Protein AF-A0AAF1B4V1-F1 (afdb_monomer_lite)

Foldseek 3Di:
DFDAAPPPRDTDDDDWDAPPPRPGTHDPVVVVVVVVVQVVQFDQFPLHNPFTWGWDQDCAWDQAQAQRDTDGDRAIKTAGPPDRHIHGPCSSPPDQWDQAPVRRVFIWGKDQFADPVPPPDWQAAPQPRHTDDRRYIWTGDPVPRHIHGPNRVVVRVPPD

pLDDT: mean 84.43, std 13.25, range [35.97, 97.69]

Secondary structure (DSSP, 8-state):
-PEEPTTT--EE-S-EEE-TTS--EEEHHHHHHHHHHHHHT-EEETTEEEEEEEEEE-SS-EE-TTT--EE----EEEEESSSS-EEEHHHHT--SEEEETTEEEEEEEEESS--GGGTTS--B-TTT-PBPPTTS-EEEETTTTEEEEHHHHHHHTT--

Structure (mmCIF, N/CA/C/O backbone):
data_AF-A0AAF1B4V1-F1
#
_entry.id   AF-A0AAF1B4V1-F1
#
loop_
_atom_site.group_PDB
_atom_site.id
_atom_site.type_symbol
_atom_site.label_atom_id
_atom_site.label_alt_id
_atom_site.label_comp_id
_atom_site.label_asym_id
_atom_site.label_entity_id
_atom_site.label_seq_id
_atom_site.pdbx_PDB_ins_code
_atom_site.Cartn_x
_atom_site.Cartn_y
_atom_site.Cartn_z
_atom_site.occupancy
_atom_site.B_iso_or_equiv
_atom_site.auth_seq_id
_atom_site.auth_comp_id
_atom_site.auth_asym_id
_atom_site.auth_atom_id
_atom_site.pdbx_PDB_model_num
ATOM 1 N N . MET A 1 1 ? -23.611 2.342 44.584 1.00 56.50 1 MET A N 1
ATOM 2 C CA . MET A 1 1 ? -22.650 3.309 44.005 1.00 56.50 1 MET A CA 1
ATOM 3 C C . MET A 1 1 ? -23.180 3.768 42.653 1.00 56.50 1 MET A C 1
ATOM 5 O O . MET A 1 1 ? -23.671 2.922 41.919 1.00 56.50 1 MET A O 1
ATOM 9 N N . ARG A 1 2 ? -23.176 5.076 42.352 1.00 61.31 2 ARG A N 1
ATOM 10 C CA . ARG A 1 2 ? -23.487 5.588 41.003 1.00 61.31 2 ARG A CA 1
ATOM 11 C C . ARG A 1 2 ? -22.187 5.629 40.210 1.00 61.31 2 ARG A C 1
ATOM 13 O O . ARG A 1 2 ? -21.191 6.128 40.728 1.00 61.31 2 ARG A O 1
ATOM 20 N N . THR A 1 3 ? -22.194 5.096 38.999 1.00 71.56 3 THR A N 1
ATOM 21 C CA . THR A 1 3 ? -21.030 5.084 38.111 1.00 71.56 3 THR A CA 1
ATOM 22 C C . THR A 1 3 ? -21.199 6.178 37.066 1.00 71.56 3 THR A C 1
ATOM 24 O O . THR A 1 3 ? -22.249 6.284 36.428 1.00 71.56 3 THR A O 1
ATOM 27 N N . ARG A 1 4 ? -20.171 7.018 36.915 1.00 80.25 4 ARG A N 1
ATOM 28 C CA . ARG A 1 4 ? -20.158 8.120 35.951 1.00 80.25 4 ARG A CA 1
ATOM 29 C C . ARG A 1 4 ? -19.692 7.620 34.592 1.00 80.25 4 ARG A C 1
ATOM 31 O O . ARG A 1 4 ? -18.639 6.993 34.497 1.00 80.25 4 ARG A O 1
ATOM 38 N N . CYS A 1 5 ? -20.457 7.910 33.545 1.00 79.56 5 CYS A N 1
ATOM 39 C CA . CYS A 1 5 ? -20.047 7.596 32.182 1.00 79.56 5 CYS A CA 1
ATOM 40 C C . CYS A 1 5 ? -18.853 8.465 31.761 1.00 79.56 5 CYS A C 1
ATOM 42 O O . CYS A 1 5 ? -18.940 9.690 31.807 1.00 79.56 5 CYS A O 1
ATOM 44 N N . ALA A 1 6 ? -17.781 7.843 31.272 1.00 81.94 6 ALA A N 1
ATOM 45 C CA . ALA A 1 6 ? -16.595 8.545 30.780 1.00 81.94 6 ALA A CA 1
ATOM 46 C C . ALA A 1 6 ? -16.845 9.383 29.508 1.00 81.94 6 ALA A C 1
ATOM 48 O O . ALA A 1 6 ? -16.030 10.236 29.182 1.00 81.94 6 ALA A O 1
ATOM 49 N N . ILE A 1 7 ? -17.949 9.142 28.789 1.00 81.00 7 ILE A N 1
ATOM 50 C CA . ILE A 1 7 ? -18.244 9.792 27.500 1.00 81.00 7 ILE A CA 1
ATOM 51 C C . ILE A 1 7 ? -19.223 10.951 27.663 1.00 81.00 7 ILE A C 1
ATOM 53 O O . ILE A 1 7 ? -18.931 12.068 27.259 1.00 81.00 7 ILE A O 1
ATOM 57 N N . CYS A 1 8 ? -20.395 10.700 28.251 1.00 85.44 8 CYS A N 1
ATOM 58 C CA . CYS A 1 8 ? -21.420 11.734 28.409 1.00 85.44 8 CYS A CA 1
ATOM 59 C C . CYS A 1 8 ? -21.410 12.410 29.785 1.00 85.44 8 CYS A C 1
ATOM 61 O O . CYS A 1 8 ? -22.196 13.323 30.008 1.00 85.44 8 CYS A O 1
ATOM 63 N N . GLY A 1 9 ? -20.586 11.942 30.730 1.00 82.12 9 GLY A N 1
ATOM 64 C CA . GLY A 1 9 ? -20.508 12.502 32.083 1.00 82.12 9 GLY A CA 1
ATOM 65 C C . GLY A 1 9 ? -21.734 12.242 32.965 1.00 82.12 9 GLY A C 1
ATOM 66 O O . GLY A 1 9 ? -21.752 12.674 34.114 1.00 82.12 9 GLY A O 1
ATOM 67 N N . ILE A 1 10 ? -22.749 11.535 32.460 1.00 83.88 10 ILE A N 1
ATOM 68 C CA . ILE A 1 10 ? -23.989 11.261 33.193 1.00 83.88 10 ILE A CA 1
ATOM 69 C C . ILE A 1 10 ? -23.755 10.134 34.204 1.00 83.88 10 ILE A C 1
ATOM 71 O O . ILE A 1 10 ? -23.221 9.073 33.864 1.00 83.88 10 ILE A O 1
ATOM 75 N N . ASP A 1 11 ? -24.197 10.361 35.441 1.00 78.00 11 ASP A N 1
ATOM 76 C CA . ASP A 1 11 ? -24.233 9.346 36.492 1.00 78.00 11 ASP A CA 1
ATOM 77 C C . ASP A 1 11 ? -25.411 8.391 36.252 1.00 78.00 11 ASP A C 1
ATOM 79 O O . ASP A 1 11 ? -26.563 8.821 36.154 1.00 78.00 11 ASP A O 1
ATOM 83 N N . TRP A 1 12 ? -25.148 7.084 36.195 1.00 70.50 12 TRP A N 1
ATOM 84 C CA . TRP A 1 12 ? -26.190 6.076 35.973 1.00 70.50 12 TRP A CA 1
ATOM 85 C C . TRP A 1 12 ? -26.109 4.934 37.002 1.00 70.50 12 TRP A C 1
ATOM 87 O O . TRP A 1 12 ? -25.168 4.843 37.792 1.00 70.50 12 TRP A O 1
ATOM 97 N N . LYS A 1 13 ? -27.158 4.102 37.054 1.00 64.69 13 LYS A N 1
ATOM 98 C CA . LYS A 1 13 ? -27.372 3.049 38.066 1.00 64.69 13 LYS A CA 1
ATOM 99 C C . LYS A 1 13 ? -27.395 1.619 37.486 1.00 64.69 13 LYS A C 1
ATOM 101 O O . LYS A 1 13 ? -27.536 0.681 38.260 1.00 64.69 13 LYS A O 1
ATOM 106 N N . CYS A 1 14 ? -27.292 1.443 36.165 1.00 64.12 14 CYS A N 1
ATOM 107 C CA . CYS A 1 14 ? -27.497 0.158 35.468 1.00 64.12 14 CYS A CA 1
ATOM 108 C C . CYS A 1 14 ? -26.230 -0.321 34.723 1.00 64.12 14 CYS A C 1
ATOM 110 O O . CYS A 1 14 ? -25.180 0.305 34.847 1.00 64.12 14 CYS A O 1
ATOM 112 N N . PHE A 1 15 ? -26.342 -1.432 33.972 1.00 63.28 15 PHE A N 1
ATOM 113 C CA . PHE A 1 15 ? -25.263 -2.109 33.231 1.00 63.28 15 PHE A CA 1
ATOM 114 C C . PHE A 1 15 ? -24.264 -1.140 32.577 1.00 63.28 15 PHE A C 1
ATOM 116 O O . PHE A 1 15 ? -24.647 -0.255 31.808 1.00 63.28 15 PHE A O 1
ATOM 123 N N . SER A 1 16 ? -22.976 -1.332 32.860 1.00 65.75 16 SER A N 1
ATOM 124 C CA . SER A 1 16 ? -21.886 -0.537 32.294 1.00 65.75 16 SER A CA 1
ATOM 125 C C . SER A 1 16 ? -20.869 -1.414 31.579 1.00 65.75 16 SER A C 1
ATOM 127 O O . SER A 1 16 ? -20.540 -2.494 32.070 1.00 65.75 16 SER A O 1
ATOM 129 N N . TYR A 1 17 ? -20.329 -0.922 30.465 1.00 63.72 17 TYR A N 1
ATOM 130 C CA . TYR A 1 17 ? -19.216 -1.576 29.784 1.00 63.72 17 TYR A CA 1
ATOM 131 C C . TYR A 1 17 ? -17.901 -1.116 30.414 1.00 63.72 17 TYR A C 1
ATOM 133 O O . TYR A 1 17 ? -17.666 0.088 30.548 1.00 63.72 17 TYR A O 1
ATOM 141 N N . CYS A 1 18 ? -17.069 -2.075 30.815 1.00 63.94 18 CYS A N 1
ATOM 142 C CA . CYS A 1 18 ? -15.773 -1.834 31.436 1.00 63.94 18 CYS A CA 1
ATOM 143 C C . CYS A 1 18 ? -14.691 -2.391 30.510 1.00 63.94 18 CYS A C 1
ATOM 145 O O . CYS A 1 18 ? -14.769 -3.551 30.103 1.00 63.94 18 CYS A O 1
ATOM 147 N N . SER A 1 19 ? -13.701 -1.579 30.138 1.00 62.16 19 SER A N 1
ATOM 148 C CA . SER A 1 19 ? -12.594 -2.079 29.318 1.00 62.16 19 SER A CA 1
ATOM 149 C C . SER A 1 19 ? -11.722 -3.067 30.107 1.00 62.16 19 SER A C 1
ATOM 151 O O . SER A 1 19 ? -11.601 -2.966 31.330 1.00 62.16 19 SER A O 1
ATOM 153 N N . MET A 1 20 ? -11.087 -4.011 29.401 1.00 45.56 20 MET A N 1
ATOM 154 C CA . MET A 1 20 ? -10.074 -4.920 29.955 1.00 45.56 20 MET A CA 1
ATOM 155 C C . MET A 1 20 ? -8.907 -4.082 30.509 1.00 45.56 20 MET A C 1
ATOM 157 O O . MET A 1 20 ? -8.047 -3.631 29.759 1.00 45.56 20 MET A O 1
ATOM 161 N N . GLY A 1 21 ? -8.940 -3.783 31.810 1.00 57.03 21 GLY A N 1
ATOM 162 C CA . GLY A 1 21 ? -8.020 -2.853 32.478 1.00 57.03 21 GLY A CA 1
ATOM 163 C C . GLY A 1 21 ? -8.687 -1.829 33.407 1.00 57.03 21 GLY A C 1
ATOM 164 O O . GLY A 1 21 ? -7.977 -1.080 34.073 1.00 57.03 21 GLY A O 1
ATOM 165 N N . GLY A 1 22 ? -10.023 -1.769 33.469 1.00 56.59 22 GLY A N 1
ATOM 166 C CA . GLY A 1 22 ? -10.775 -1.059 34.518 1.00 56.59 22 GLY A CA 1
ATOM 167 C C . GLY A 1 22 ? -10.758 0.475 34.463 1.00 56.59 22 GLY A C 1
ATOM 168 O O . GLY A 1 22 ? -11.327 1.118 35.340 1.00 56.59 22 GLY A O 1
ATOM 169 N N . LYS A 1 23 ? -10.118 1.085 33.457 1.00 64.19 23 LYS A N 1
ATOM 170 C CA . LYS A 1 23 ? -9.905 2.546 33.409 1.00 64.19 23 LYS A CA 1
ATOM 171 C C . LYS A 1 23 ? -11.089 3.356 32.880 1.00 64.19 23 LYS A C 1
ATOM 173 O O . LYS A 1 23 ? -11.148 4.553 33.137 1.00 64.19 23 LYS A O 1
ATOM 178 N N . PHE A 1 24 ? -12.021 2.740 32.154 1.00 66.56 24 PHE A N 1
ATOM 179 C CA . PHE A 1 24 ? -13.121 3.461 31.512 1.00 66.56 24 PHE A CA 1
ATOM 180 C C . PHE A 1 24 ? -14.443 2.723 31.698 1.00 66.56 24 PHE A C 1
ATOM 182 O O . PHE A 1 24 ? -14.571 1.561 31.314 1.00 66.56 24 PHE A O 1
ATOM 189 N N . ILE A 1 25 ? -15.422 3.430 32.269 1.00 73.50 25 ILE A N 1
ATOM 190 C CA . ILE A 1 25 ? -16.793 2.959 32.461 1.00 73.50 25 ILE A CA 1
ATOM 191 C C . ILE A 1 25 ? -17.690 3.780 31.539 1.00 73.50 25 ILE A C 1
ATOM 193 O O . ILE A 1 25 ? -17.775 5.003 31.662 1.00 73.50 25 ILE A O 1
ATOM 197 N N . VAL A 1 26 ? -18.349 3.113 30.597 1.00 78.12 26 VAL A N 1
ATOM 198 C CA . VAL A 1 26 ? -19.215 3.756 29.601 1.00 78.12 26 VAL A CA 1
ATOM 199 C C . VAL A 1 26 ? -20.646 3.262 29.783 1.00 78.12 26 VAL A C 1
ATOM 201 O O . VAL A 1 26 ? -20.881 2.079 30.042 1.00 78.12 26 VAL A O 1
ATOM 204 N N . CYS A 1 27 ? -21.618 4.168 29.665 1.00 84.38 27 CYS A N 1
ATOM 205 C CA . CYS A 1 27 ? -23.025 3.796 29.730 1.00 84.38 27 CYS A CA 1
ATOM 206 C C . CYS A 1 27 ? -23.516 3.127 28.442 1.00 84.38 27 CYS A C 1
ATOM 208 O O . CYS A 1 27 ? -22.983 3.382 27.364 1.00 84.38 27 CYS A O 1
ATOM 210 N N . LEU A 1 28 ? -24.584 2.328 28.538 1.00 81.06 28 LEU A N 1
ATOM 211 C CA . LEU A 1 28 ? -25.109 1.554 27.410 1.00 81.06 28 LEU A CA 1
ATOM 212 C C . LEU A 1 28 ? -25.451 2.420 26.187 1.00 81.06 28 LEU A C 1
ATOM 214 O O . LEU A 1 28 ? -25.100 2.059 25.072 1.00 81.06 28 LEU A O 1
ATOM 218 N N . LYS A 1 29 ? -26.062 3.596 26.387 1.00 83.12 29 LYS A N 1
ATOM 219 C CA . LYS A 1 29 ? -26.389 4.521 25.286 1.00 83.12 29 LYS A CA 1
ATOM 220 C C . LYS A 1 29 ? -25.138 4.957 24.517 1.00 83.12 29 LYS A C 1
ATOM 222 O O . LYS A 1 29 ? -25.129 4.934 23.292 1.00 83.12 29 LYS A O 1
ATOM 227 N N . CYS A 1 30 ? -24.085 5.344 25.235 1.00 79.06 30 CYS A N 1
ATOM 228 C CA . CYS A 1 30 ? -22.826 5.747 24.617 1.00 79.06 30 CYS A CA 1
ATOM 229 C C . CYS A 1 30 ? -22.084 4.553 24.007 1.00 79.06 30 CYS A C 1
ATOM 231 O O . CYS A 1 30 ? -21.481 4.708 22.954 1.00 79.06 30 CYS A O 1
ATOM 233 N N . ALA A 1 31 ? -22.161 3.368 24.619 1.00 80.38 31 ALA A N 1
ATOM 234 C CA . ALA A 1 31 ? -21.586 2.149 24.060 1.00 80.38 31 ALA A CA 1
ATOM 235 C C . ALA A 1 31 ? -22.263 1.756 22.736 1.00 80.38 31 ALA A C 1
ATOM 237 O O . ALA A 1 31 ? -21.573 1.496 21.760 1.00 80.38 31 ALA A O 1
ATOM 238 N N . ILE A 1 32 ? -23.597 1.794 22.666 1.00 78.94 32 ILE A N 1
ATOM 239 C CA . ILE A 1 32 ? -24.363 1.531 21.436 1.00 78.94 32 ILE A CA 1
ATOM 240 C C . ILE A 1 32 ? -24.037 2.570 20.358 1.00 78.94 32 ILE A C 1
ATOM 242 O O . ILE A 1 32 ? -23.791 2.211 19.213 1.00 78.94 32 ILE A O 1
ATOM 246 N N . HIS A 1 33 ? -23.971 3.853 20.722 1.00 76.31 33 HIS A N 1
ATOM 247 C CA . HIS A 1 33 ? -23.602 4.905 19.775 1.00 76.31 33 HIS A CA 1
ATOM 248 C C . HIS A 1 33 ? -22.179 4.725 19.222 1.00 76.31 33 HIS A C 1
ATOM 250 O O . HIS A 1 33 ? -21.964 4.895 18.027 1.00 76.31 33 HIS A O 1
ATOM 256 N N . LEU A 1 34 ? -21.223 4.323 20.067 1.00 70.19 34 LEU A N 1
ATOM 257 C CA . LEU A 1 34 ? -19.876 3.959 19.626 1.00 70.19 34 LEU A CA 1
ATOM 258 C C . LEU A 1 34 ? -19.891 2.754 18.681 1.00 70.19 34 LEU A C 1
ATOM 260 O O . LEU A 1 34 ? -19.192 2.781 17.677 1.00 70.19 34 LEU A O 1
ATOM 264 N N . ILE A 1 35 ? -20.682 1.719 18.976 1.00 69.06 35 ILE A N 1
ATOM 265 C CA . ILE A 1 35 ? -20.801 0.532 18.116 1.00 69.06 35 ILE A CA 1
ATOM 266 C C . ILE A 1 35 ? -21.339 0.925 16.735 1.00 69.06 35 ILE A C 1
ATOM 268 O O . ILE A 1 35 ? -20.706 0.593 15.737 1.00 69.06 35 ILE A O 1
ATOM 272 N N . HIS A 1 36 ? -22.426 1.698 16.667 1.00 69.75 36 HIS A N 1
ATOM 273 C CA . HIS A 1 36 ? -22.959 2.184 15.389 1.00 69.75 36 HIS A CA 1
ATOM 274 C C . HIS A 1 36 ? -21.961 3.079 14.646 1.00 69.75 36 HIS A C 1
ATOM 276 O O . HIS A 1 36 ? -21.745 2.903 13.453 1.00 69.75 36 HIS A O 1
ATOM 282 N N . SER A 1 37 ? -21.254 3.965 15.355 1.00 63.25 37 SER A N 1
ATOM 283 C CA . SER A 1 37 ? -20.198 4.783 14.747 1.00 63.25 37 SER A CA 1
ATOM 284 C C . SER A 1 37 ? -19.045 3.943 14.182 1.00 63.25 37 SER A C 1
ATOM 286 O O . SER A 1 37 ? -18.426 4.355 13.203 1.00 63.25 37 SER A O 1
ATOM 288 N N . VAL A 1 38 ? -18.732 2.789 14.780 1.00 65.75 38 VAL A N 1
ATOM 289 C CA . VAL A 1 38 ? -17.728 1.848 14.256 1.00 65.75 38 VAL A CA 1
ATOM 290 C C . VAL A 1 38 ? -18.254 1.113 13.022 1.00 65.75 38 VAL A C 1
ATOM 292 O O . VAL A 1 38 ? -17.483 0.856 12.098 1.00 65.75 38 VAL A O 1
ATOM 295 N N . GLU A 1 39 ? -19.548 0.790 12.976 1.00 62.34 39 GLU A N 1
ATOM 296 C CA . GLU A 1 39 ? -20.189 0.209 11.791 1.00 62.34 39 GLU A CA 1
ATOM 297 C C . GLU A 1 39 ? -20.177 1.173 10.603 1.00 62.34 39 GLU A C 1
ATOM 299 O O . GLU A 1 39 ? -19.817 0.757 9.500 1.00 62.34 39 GLU A O 1
ATOM 304 N N . ASP A 1 40 ? -20.461 2.452 10.844 1.00 60.47 40 ASP A N 1
ATOM 305 C CA . ASP A 1 40 ? -20.403 3.510 9.830 1.00 60.47 40 ASP A CA 1
ATOM 306 C C . ASP A 1 40 ? -18.960 3.820 9.382 1.00 60.47 40 ASP A C 1
ATOM 308 O O . ASP A 1 40 ? -18.731 4.300 8.273 1.00 60.47 40 ASP A O 1
ATOM 312 N N . ALA A 1 41 ? -17.962 3.505 10.216 1.00 68.81 41 ALA A N 1
ATOM 313 C CA . ALA A 1 41 ? -16.539 3.683 9.919 1.00 68.81 41 ALA A CA 1
ATOM 314 C C . ALA A 1 41 ? -15.894 2.486 9.185 1.00 68.81 41 ALA A C 1
ATOM 316 O O . ALA A 1 41 ? -14.665 2.447 9.038 1.00 68.81 41 ALA A O 1
ATOM 317 N N . LYS A 1 42 ? -16.685 1.500 8.733 1.00 78.56 42 LYS A N 1
ATOM 318 C CA . LYS A 1 42 ? -16.192 0.350 7.960 1.00 78.56 42 LYS A CA 1
ATOM 319 C C . LYS A 1 42 ? -15.715 0.790 6.575 1.00 78.56 42 LYS A C 1
ATOM 321 O O . LYS A 1 42 ? -16.466 1.315 5.759 1.00 78.56 42 LYS A O 1
ATOM 326 N N . PHE A 1 43 ? -14.455 0.501 6.285 1.00 81.88 43 PHE A N 1
ATOM 327 C CA . PHE A 1 43 ? -13.756 0.913 5.075 1.00 81.88 43 PHE A CA 1
ATOM 328 C C . PHE A 1 43 ? -13.239 -0.308 4.307 1.00 81.88 43 PHE A C 1
ATOM 330 O O . PHE A 1 43 ? -12.417 -1.065 4.817 1.00 81.88 43 PHE A O 1
ATOM 337 N N . HIS A 1 44 ? -13.691 -0.503 3.067 1.00 87.81 44 HIS A N 1
ATOM 338 C CA . HIS A 1 44 ? -13.147 -1.541 2.185 1.00 87.81 44 HIS A CA 1
ATOM 339 C C . HIS A 1 44 ? -11.972 -0.967 1.391 1.00 87.81 44 HIS A C 1
ATOM 341 O O . HIS A 1 44 ? -12.161 -0.183 0.460 1.00 87.81 44 HIS A O 1
ATOM 347 N N . HIS A 1 45 ? -10.747 -1.353 1.751 1.00 91.88 45 HIS A N 1
ATOM 348 C CA . HIS A 1 45 ? -9.554 -0.911 1.028 1.00 91.88 45 HIS A CA 1
ATOM 349 C C . HIS A 1 45 ? -9.277 -1.824 -0.167 1.00 91.88 45 HIS A C 1
ATOM 351 O O . HIS A 1 45 ? -9.411 -3.041 -0.085 1.00 91.88 45 HIS A O 1
ATOM 357 N N . GLN A 1 46 ? -8.826 -1.254 -1.284 1.00 92.44 46 GLN A N 1
ATOM 358 C CA . GLN A 1 46 ? -8.561 -2.005 -2.518 1.00 92.44 46 GLN A CA 1
ATOM 359 C C . GLN A 1 46 ? -7.451 -3.067 -2.384 1.00 92.44 46 GLN A C 1
ATOM 361 O O . GLN A 1 46 ? -7.377 -3.985 -3.200 1.00 92.44 46 GLN A O 1
ATOM 366 N N . SER A 1 47 ? -6.581 -2.953 -1.379 1.00 93.19 47 SER A N 1
ATOM 367 C CA . SER A 1 47 ? -5.572 -3.971 -1.061 1.00 93.19 47 SER A CA 1
ATOM 368 C C . SER A 1 47 ? -6.127 -5.165 -0.282 1.00 93.19 47 SER A C 1
ATOM 370 O O . SER A 1 47 ? -5.477 -6.208 -0.242 1.00 93.19 47 SER A O 1
ATOM 372 N N . HIS A 1 48 ? -7.306 -5.015 0.328 1.00 93.62 48 HIS A N 1
ATOM 373 C CA . HIS A 1 48 ? -7.941 -6.001 1.197 1.00 93.62 48 HIS A CA 1
ATOM 374 C C . HIS A 1 48 ? -9.466 -5.867 1.112 1.00 93.62 48 HIS A C 1
ATOM 376 O O . HIS A 1 48 ? -10.113 -5.296 1.984 1.00 93.62 48 HIS A O 1
ATOM 382 N N . THR A 1 49 ? -10.044 -6.360 0.016 1.00 91.56 49 THR A N 1
ATOM 383 C CA . THR A 1 49 ? -11.478 -6.196 -0.285 1.00 91.56 49 THR A CA 1
ATOM 384 C C . THR A 1 49 ? -12.369 -7.259 0.349 1.00 91.56 49 THR A C 1
ATOM 386 O O . THR A 1 49 ? -13.583 -7.106 0.336 1.00 91.56 49 THR A O 1
ATOM 389 N N . GLN A 1 50 ? -11.781 -8.346 0.859 1.00 92.56 50 GLN A N 1
ATOM 390 C CA . GLN A 1 50 ? -12.515 -9.488 1.418 1.00 92.56 50 GLN A CA 1
ATOM 391 C C . GLN A 1 50 ? -13.274 -9.112 2.694 1.00 92.56 50 GLN A C 1
ATOM 393 O O . GLN A 1 50 ? -14.359 -9.625 2.931 1.00 92.56 50 GLN A O 1
ATOM 398 N N . HIS A 1 51 ? -12.703 -8.216 3.504 1.00 92.12 51 HIS A N 1
ATOM 399 C CA . HIS A 1 51 ? -13.254 -7.825 4.797 1.00 92.12 51 HIS A CA 1
ATOM 400 C C . HIS A 1 51 ? -13.146 -6.306 4.984 1.00 92.12 51 HIS A C 1
ATOM 402 O O . HIS A 1 51 ? -12.180 -5.699 4.503 1.00 92.12 51 HIS A O 1
ATOM 408 N N . PRO A 1 52 ? -14.062 -5.686 5.742 1.00 90.94 52 PRO A N 1
ATOM 409 C CA . PRO A 1 52 ? -13.952 -4.284 6.099 1.00 90.94 52 PRO A CA 1
ATOM 410 C C . PRO A 1 52 ? -12.779 -4.039 7.055 1.00 90.94 52 PRO A C 1
ATOM 412 O O . PRO A 1 52 ? -12.386 -4.884 7.870 1.00 90.94 52 PRO A O 1
ATOM 415 N N . LEU A 1 53 ? -12.236 -2.832 6.969 1.00 92.38 53 LEU A N 1
ATOM 416 C CA . LEU A 1 53 ? -11.276 -2.288 7.912 1.00 92.38 53 LEU A CA 1
ATOM 417 C C . LEU A 1 53 ? -11.960 -1.252 8.797 1.00 92.38 53 LEU A C 1
ATOM 419 O O . LEU A 1 53 ? -12.845 -0.529 8.349 1.00 92.38 53 LEU A O 1
ATOM 423 N N . VAL A 1 54 ? -11.505 -1.144 10.037 1.00 91.25 54 VAL A N 1
ATOM 424 C CA . VAL A 1 54 ? -11.915 -0.090 10.965 1.00 91.25 54 VAL A CA 1
ATOM 425 C C . VAL A 1 54 ? -10.715 0.774 11.308 1.00 91.25 54 VAL A C 1
ATOM 427 O O . VAL A 1 54 ? -9.598 0.275 11.478 1.00 91.25 54 VAL A O 1
ATOM 430 N N . LEU A 1 55 ? -10.944 2.081 11.385 1.00 90.56 55 LEU A N 1
ATOM 431 C CA . LEU A 1 55 ? -9.924 3.032 11.791 1.00 90.56 55 LEU A CA 1
ATOM 432 C C . LEU A 1 55 ? -9.799 3.017 13.317 1.00 90.56 55 LEU A C 1
ATOM 434 O O . LEU A 1 55 ? -10.756 3.318 14.028 1.00 90.56 55 LEU A O 1
ATOM 438 N N . ILE A 1 56 ? -8.616 2.686 13.821 1.00 86.25 56 ILE A N 1
ATOM 439 C CA . ILE A 1 56 ? -8.329 2.633 15.254 1.00 86.25 56 ILE A CA 1
ATOM 440 C C . ILE A 1 56 ? -7.048 3.396 15.573 1.00 86.25 56 ILE A C 1
ATOM 442 O O . ILE A 1 56 ? -6.121 3.453 14.765 1.00 86.25 56 ILE A O 1
ATOM 446 N N . GLN A 1 57 ? -6.982 3.967 16.772 1.00 83.69 57 GLN A N 1
ATOM 447 C CA . GLN A 1 57 ? -5.715 4.421 17.331 1.00 83.69 57 GLN A CA 1
ATOM 448 C C . GLN A 1 57 ? -5.009 3.205 17.923 1.00 83.69 57 GLN A C 1
ATOM 450 O O . GLN A 1 57 ? -5.541 2.574 18.839 1.00 83.69 57 GLN A O 1
ATOM 455 N N . ASN A 1 58 ? -3.855 2.832 17.375 1.00 74.12 58 ASN A N 1
ATOM 456 C CA . ASN A 1 58 ? -3.215 1.594 17.793 1.00 74.12 58 ASN A CA 1
ATOM 457 C C . ASN A 1 58 ? -2.493 1.767 19.147 1.00 74.12 58 ASN A C 1
ATOM 459 O O . ASN A 1 58 ? -1.648 2.658 19.270 1.00 74.12 58 ASN A O 1
ATOM 463 N N . PRO A 1 59 ? -2.795 0.950 20.176 1.00 66.12 59 PRO A N 1
ATOM 464 C CA . PRO A 1 59 ? -2.109 1.043 21.464 1.00 66.12 59 PRO A CA 1
ATOM 465 C C . PRO A 1 59 ? -0.723 0.376 21.491 1.00 66.12 59 PRO A C 1
ATOM 467 O O . PRO A 1 59 ? 0.042 0.650 22.420 1.00 66.12 59 PRO A O 1
ATOM 470 N N . THR A 1 60 ? -0.406 -0.503 20.532 1.00 76.06 60 THR A N 1
ATOM 471 C CA . THR A 1 60 ? 0.790 -1.371 20.539 1.00 76.06 60 THR A CA 1
ATOM 472 C C . THR A 1 60 ? 1.474 -1.438 19.174 1.00 76.06 60 THR A C 1
ATOM 474 O O . THR A 1 60 ? 0.948 -0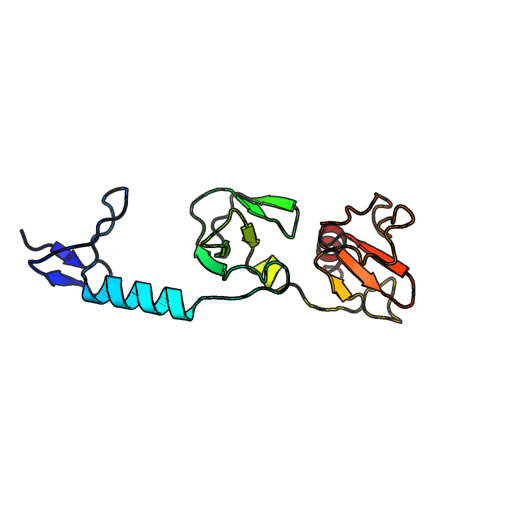.934 18.186 1.00 76.06 60 THR A O 1
ATOM 477 N N . SER A 1 61 ? 2.637 -2.091 19.111 1.00 84.12 61 SER A N 1
ATOM 478 C CA . SER A 1 61 ? 3.347 -2.331 17.858 1.00 84.12 61 SER A CA 1
ATOM 479 C C . SER A 1 61 ? 2.562 -3.220 16.898 1.00 84.12 61 SER A C 1
ATOM 481 O O . SER A 1 61 ? 1.788 -4.084 17.327 1.00 84.12 61 SER A O 1
ATOM 483 N N . PHE A 1 62 ? 2.738 -3.006 15.594 1.00 88.88 62 PHE A N 1
ATOM 484 C CA . PHE A 1 62 ? 2.178 -3.897 14.581 1.00 88.88 62 PHE A CA 1
ATOM 485 C C . PHE A 1 62 ? 2.973 -3.889 13.279 1.00 88.88 62 PHE A C 1
ATOM 487 O O . PHE A 1 62 ? 3.659 -2.927 12.938 1.00 88.88 62 PHE A O 1
ATOM 494 N N . TYR A 1 63 ? 2.796 -4.958 12.505 1.00 91.62 63 TYR A N 1
ATOM 495 C CA . TYR A 1 63 ? 3.351 -5.079 11.167 1.00 91.62 63 TYR A CA 1
ATOM 496 C C . TYR A 1 63 ? 2.410 -4.499 10.102 1.00 91.62 63 TYR A C 1
ATOM 498 O O . TYR A 1 63 ? 1.315 -5.022 9.853 1.00 91.62 63 TYR A O 1
ATOM 506 N N . CYS A 1 64 ? 2.847 -3.439 9.420 1.00 93.19 64 CYS A N 1
ATOM 507 C CA . CYS A 1 64 ? 2.079 -2.841 8.335 1.00 93.19 64 CYS A CA 1
ATOM 508 C C . CYS A 1 64 ? 2.237 -3.633 7.027 1.00 93.19 64 CYS A C 1
ATOM 510 O O . CYS A 1 64 ? 3.319 -3.714 6.439 1.00 93.19 64 CYS A O 1
ATOM 512 N N . HIS A 1 65 ? 1.124 -4.144 6.498 1.00 94.25 65 HIS A N 1
ATOM 513 C CA . HIS A 1 65 ? 1.101 -4.979 5.295 1.00 94.25 65 HIS A CA 1
ATOM 514 C C . HIS A 1 65 ? 1.442 -4.222 4.005 1.00 94.25 65 HIS A C 1
ATOM 516 O O . HIS A 1 65 ? 1.817 -4.859 3.018 1.00 94.25 65 HIS A O 1
ATOM 522 N N . ALA A 1 66 ? 1.344 -2.892 4.016 1.00 93.88 66 ALA A N 1
ATOM 523 C CA . ALA A 1 66 ? 1.652 -2.032 2.880 1.00 93.88 66 ALA A CA 1
ATOM 524 C C . ALA A 1 66 ? 3.150 -1.705 2.787 1.00 93.88 66 ALA A C 1
ATOM 526 O O . ALA A 1 66 ? 3.787 -1.990 1.773 1.00 93.88 66 ALA A O 1
ATOM 527 N N . CYS A 1 67 ? 3.727 -1.129 3.850 1.00 92.69 67 CYS A N 1
ATOM 528 C CA . CYS A 1 67 ? 5.126 -0.693 3.860 1.00 92.69 67 CYS A CA 1
ATOM 529 C C . CYS A 1 67 ? 6.112 -1.736 4.386 1.00 92.69 67 CYS A C 1
ATOM 531 O O . CYS A 1 67 ? 7.311 -1.526 4.244 1.00 92.69 67 CYS A O 1
ATOM 533 N N . LYS A 1 68 ? 5.626 -2.857 4.939 1.00 92.00 68 LYS A N 1
ATOM 534 C CA . LYS A 1 68 ? 6.452 -3.959 5.464 1.00 92.00 68 LYS A CA 1
ATOM 535 C C . LYS A 1 68 ? 7.369 -3.539 6.617 1.00 92.00 68 LYS A C 1
ATOM 537 O O . LYS A 1 68 ? 8.399 -4.162 6.844 1.00 92.00 68 LYS A O 1
ATOM 542 N N . VAL A 1 69 ? 6.974 -2.487 7.329 1.00 88.56 69 VAL A N 1
ATOM 543 C CA . VAL A 1 69 ? 7.656 -1.976 8.518 1.00 88.56 69 VAL A CA 1
ATOM 544 C C . VAL A 1 69 ? 6.818 -2.354 9.729 1.00 88.56 69 VAL A C 1
ATOM 546 O O . VAL A 1 69 ? 5.591 -2.212 9.701 1.00 88.56 69 VAL A O 1
ATOM 549 N N . GLU A 1 70 ? 7.489 -2.855 10.758 1.00 88.44 70 GLU A N 1
ATOM 550 C CA . GLU A 1 70 ? 6.926 -2.955 12.096 1.00 88.44 70 GLU A CA 1
ATOM 551 C C . GLU A 1 70 ? 7.128 -1.617 12.798 1.00 88.44 70 GLU A C 1
ATOM 553 O O . GLU A 1 70 ? 8.247 -1.106 12.845 1.00 88.44 70 GLU A O 1
ATOM 558 N N . ASP A 1 71 ? 6.038 -1.025 13.269 1.00 76.06 71 ASP A N 1
ATOM 559 C CA . ASP A 1 71 ? 6.065 0.298 13.878 1.00 76.06 71 ASP A CA 1
ATOM 560 C C . ASP A 1 71 ? 5.416 0.268 15.265 1.00 76.06 71 ASP A C 1
ATOM 562 O O . ASP A 1 71 ? 4.420 -0.427 15.486 1.00 76.06 71 ASP A O 1
ATOM 566 N N . ASN A 1 72 ? 5.998 1.035 16.188 1.00 66.62 72 ASN A N 1
ATOM 567 C CA . ASN A 1 72 ? 5.555 1.210 17.571 1.00 66.62 72 ASN A CA 1
ATOM 568 C C . ASN A 1 72 ? 4.821 2.547 17.775 1.00 66.62 72 ASN A C 1
ATOM 570 O O . ASN A 1 72 ? 4.455 2.882 18.907 1.00 66.62 72 ASN A O 1
ATOM 574 N N . ILE A 1 73 ? 4.646 3.343 16.716 1.00 64.81 73 ILE A N 1
ATOM 575 C CA . ILE A 1 73 ? 4.008 4.655 16.804 1.00 64.81 73 ILE A CA 1
ATOM 576 C C . ILE A 1 73 ? 2.500 4.500 17.064 1.00 64.81 73 ILE A C 1
ATOM 578 O O . ILE A 1 73 ? 1.794 3.741 16.399 1.00 64.81 73 ILE A O 1
ATOM 582 N N . ARG A 1 74 ? 1.988 5.274 18.033 1.00 67.38 74 ARG A N 1
ATOM 583 C CA . ARG A 1 74 ? 0.560 5.358 18.408 1.00 67.38 74 ARG A CA 1
ATOM 584 C C . ARG A 1 74 ? -0.273 6.171 17.406 1.00 67.38 74 ARG A C 1
ATOM 586 O O . ARG A 1 74 ? -1.085 7.013 17.801 1.00 67.38 74 ARG A O 1
ATOM 593 N N . ASP A 1 75 ? -0.060 5.923 16.120 1.00 77.38 75 ASP A N 1
ATOM 594 C CA . ASP A 1 75 ? -0.761 6.585 15.026 1.00 77.38 75 ASP A CA 1
ATOM 595 C C . ASP A 1 75 ? -2.067 5.866 14.662 1.00 77.38 75 ASP A C 1
ATOM 597 O O . ASP A 1 75 ? -2.326 4.708 15.016 1.00 77.38 75 ASP A O 1
ATOM 601 N N . MET A 1 76 ? -2.916 6.580 13.923 1.00 87.75 76 MET A N 1
ATOM 602 C CA . MET A 1 76 ? -4.151 6.022 13.382 1.00 87.75 76 MET A CA 1
ATOM 603 C C . MET A 1 76 ? -3.840 4.961 12.319 1.00 87.75 76 MET A C 1
ATOM 605 O O . MET A 1 76 ? -3.076 5.197 11.378 1.00 87.75 76 MET A O 1
ATOM 609 N N . SER A 1 77 ? -4.472 3.799 12.444 1.00 91.19 77 SER A N 1
ATOM 610 C CA . SER A 1 77 ? -4.264 2.649 11.564 1.00 91.19 77 SER A CA 1
ATOM 611 C C . SER A 1 77 ? -5.583 1.976 11.219 1.00 91.19 77 SER A C 1
ATOM 613 O O . SER A 1 77 ? -6.526 1.982 12.007 1.00 91.19 77 SER A O 1
ATOM 615 N N . TYR A 1 78 ? -5.643 1.377 10.035 1.00 92.19 78 TYR A N 1
ATOM 616 C CA . TYR A 1 78 ? -6.760 0.540 9.635 1.00 92.19 78 TYR A CA 1
ATOM 617 C C . TYR A 1 78 ? -6.457 -0.911 9.988 1.00 92.19 78 TYR A C 1
ATOM 619 O O . TYR A 1 78 ? -5.443 -1.469 9.555 1.00 92.19 78 TYR A O 1
ATOM 627 N N . LYS A 1 79 ? -7.356 -1.518 10.759 1.00 91.56 79 LYS A N 1
ATOM 628 C CA . LYS A 1 79 ? -7.295 -2.923 11.158 1.00 91.56 79 LYS A CA 1
ATOM 629 C C . LYS A 1 79 ? -8.486 -3.673 10.579 1.00 91.56 79 LYS A C 1
ATOM 631 O O . LYS A 1 79 ? -9.616 -3.202 10.677 1.00 91.56 79 LYS A O 1
ATOM 636 N N . CYS A 1 80 ? -8.249 -4.861 10.037 1.00 92.31 80 CYS A N 1
ATOM 637 C CA . CYS A 1 80 ? -9.327 -5.774 9.683 1.00 92.31 80 CYS A CA 1
ATOM 638 C C . CYS A 1 80 ? -9.949 -6.407 10.936 1.00 92.31 80 CYS A C 1
ATOM 640 O O . CYS A 1 80 ? -9.245 -6.878 11.830 1.00 92.31 80 CYS A O 1
ATOM 642 N N . THR A 1 81 ? -11.278 -6.444 10.995 1.00 87.12 81 THR A N 1
ATOM 643 C CA . THR A 1 81 ? -12.012 -7.055 12.114 1.00 87.12 81 THR A CA 1
ATOM 644 C C . THR A 1 81 ? -12.025 -8.583 12.073 1.00 87.12 81 THR A C 1
ATOM 646 O O . THR A 1 81 ? -12.319 -9.206 13.087 1.00 87.12 81 THR A O 1
ATOM 649 N N . GLU A 1 82 ? -11.691 -9.183 10.929 1.00 91.88 82 GLU A N 1
ATOM 650 C CA . GLU A 1 82 ? -11.846 -10.623 10.671 1.00 91.88 82 GLU A CA 1
ATOM 651 C C . GLU A 1 82 ? -10.512 -11.359 10.476 1.00 91.88 82 GLU A C 1
ATOM 653 O O . GLU A 1 82 ? -10.431 -12.566 10.683 1.00 91.88 82 GLU A O 1
ATOM 658 N N . CYS A 1 83 ? -9.435 -10.656 10.114 1.00 93.38 83 CYS A N 1
ATOM 659 C CA . CYS A 1 83 ? -8.110 -11.254 9.940 1.00 93.38 83 CYS A CA 1
ATOM 660 C C . CYS A 1 83 ? -6.990 -10.342 10.454 1.00 93.38 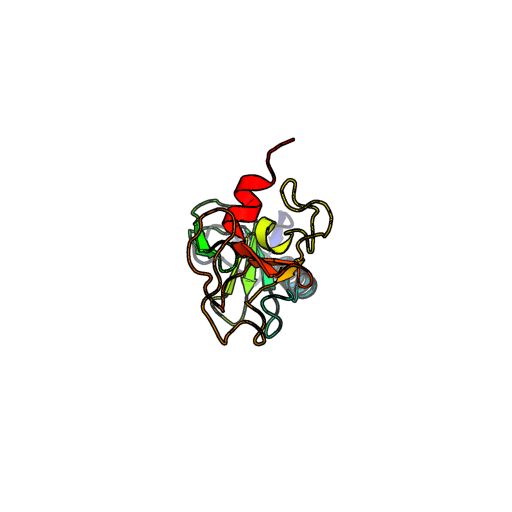83 CYS A C 1
ATOM 662 O O . CYS A 1 83 ? -7.203 -9.178 10.784 1.00 93.38 83 CYS A O 1
ATOM 664 N N . GLN A 1 84 ? -5.757 -10.853 10.477 1.00 90.44 84 GLN A N 1
ATOM 665 C CA . GLN A 1 84 ? -4.574 -10.116 10.945 1.00 90.44 84 GLN A CA 1
ATOM 666 C C . GLN A 1 84 ? -4.032 -9.118 9.906 1.00 90.44 84 GLN A C 1
ATOM 668 O O . GLN A 1 84 ? -2.824 -8.957 9.764 1.00 90.44 84 GLN A O 1
ATOM 673 N N . PHE A 1 85 ? -4.914 -8.439 9.167 1.00 92.56 85 PHE A N 1
ATOM 674 C CA . PHE A 1 85 ? -4.514 -7.416 8.204 1.00 92.56 85 PHE A CA 1
ATOM 675 C C . PHE A 1 85 ? -4.504 -6.037 8.859 1.00 92.56 85 PHE A C 1
ATOM 677 O O . PHE A 1 85 ? -5.496 -5.606 9.454 1.00 92.56 85 PHE A O 1
ATOM 684 N N . TRP A 1 86 ? -3.381 -5.343 8.707 1.00 92.75 86 TRP A N 1
ATOM 685 C CA . TRP A 1 86 ? -3.159 -4.025 9.280 1.00 92.75 86 TRP A CA 1
ATOM 686 C C . TRP A 1 86 ? -2.368 -3.140 8.328 1.00 92.75 86 TRP A C 1
ATOM 688 O O . TRP A 1 86 ? -1.357 -3.575 7.766 1.00 92.75 86 TRP A O 1
ATOM 698 N N . ILE A 1 87 ? -2.787 -1.884 8.199 1.00 93.19 87 ILE A N 1
ATOM 699 C CA . ILE A 1 87 ? -2.069 -0.852 7.449 1.00 93.19 87 ILE A CA 1
ATOM 700 C C . ILE A 1 87 ? -2.128 0.484 8.191 1.00 93.19 87 ILE A C 1
ATOM 702 O O . ILE A 1 87 ? -3.158 0.842 8.761 1.00 93.19 87 ILE A O 1
ATOM 706 N N . HIS A 1 88 ? -1.039 1.253 8.156 1.00 92.56 88 HIS A N 1
ATOM 707 C CA . HIS A 1 88 ? -1.070 2.645 8.612 1.00 92.56 88 HIS A CA 1
ATOM 708 C C . HIS A 1 88 ? -2.111 3.434 7.814 1.00 92.56 88 HIS A C 1
ATOM 710 O O . HIS A 1 88 ? -2.240 3.217 6.603 1.00 92.56 88 HIS A O 1
ATOM 716 N N . LYS A 1 89 ? -2.775 4.412 8.442 1.00 91.44 89 LYS A N 1
ATOM 717 C CA . LYS A 1 89 ? -3.661 5.337 7.719 1.00 91.44 89 LYS A CA 1
ATOM 718 C C . LYS A 1 89 ? -2.924 6.012 6.553 1.00 91.44 89 LYS A C 1
ATOM 720 O O . LYS A 1 89 ? -3.402 5.992 5.430 1.00 91.44 89 LYS A O 1
ATOM 725 N N . THR A 1 90 ? -1.694 6.472 6.784 1.00 91.38 90 THR A N 1
ATOM 726 C CA . THR A 1 90 ? -0.840 7.087 5.749 1.00 91.38 90 THR A CA 1
ATOM 727 C C . THR A 1 90 ? -0.476 6.144 4.601 1.00 91.38 90 THR A C 1
ATOM 729 O O . THR A 1 90 ? -0.247 6.594 3.483 1.00 91.38 90 THR A O 1
ATOM 732 N N . CYS A 1 91 ? -0.413 4.832 4.849 1.00 93.56 91 CYS A N 1
ATOM 733 C CA . CYS A 1 91 ? -0.214 3.850 3.787 1.00 93.56 91 CYS A CA 1
ATOM 734 C C . CYS A 1 91 ? -1.509 3.597 3.011 1.00 93.56 91 CYS A C 1
ATOM 736 O O . CYS A 1 91 ? -1.455 3.432 1.796 1.00 93.56 91 CYS A O 1
ATOM 738 N N . ALA A 1 92 ? -2.657 3.574 3.693 1.00 93.38 92 ALA A N 1
ATOM 739 C CA . ALA A 1 92 ? -3.964 3.444 3.054 1.00 93.38 92 ALA A CA 1
ATOM 740 C C . ALA A 1 92 ? -4.272 4.634 2.133 1.00 93.38 92 ALA A C 1
ATOM 742 O O . ALA A 1 92 ? -4.780 4.421 1.034 1.00 93.38 92 ALA A O 1
ATOM 743 N N . ASP A 1 93 ? -3.887 5.837 2.566 1.00 92.44 93 ASP A N 1
ATOM 744 C CA . ASP A 1 93 ? -4.069 7.116 1.868 1.00 92.44 93 ASP A CA 1
ATOM 745 C C . ASP A 1 93 ? -2.980 7.384 0.807 1.00 92.44 93 ASP A C 1
ATOM 747 O O . ASP A 1 93 ? -2.900 8.478 0.245 1.00 92.44 93 ASP A O 1
ATOM 751 N N . ALA A 1 94 ? -2.107 6.408 0.530 1.00 93.94 94 ALA A N 1
ATOM 752 C CA . ALA A 1 94 ? -1.054 6.567 -0.463 1.00 93.94 94 ALA A CA 1
ATOM 753 C C . ALA A 1 94 ? -1.643 6.882 -1.854 1.00 93.94 94 ALA A C 1
ATOM 755 O O . ALA A 1 94 ? -2.643 6.277 -2.256 1.00 93.94 94 ALA A O 1
ATOM 756 N N . PRO A 1 95 ? -1.025 7.800 -2.620 1.00 93.81 95 PRO A N 1
ATOM 757 C CA . PRO A 1 95 ? -1.586 8.255 -3.884 1.00 93.81 95 PRO A CA 1
ATOM 758 C C . PRO A 1 95 ? -1.696 7.106 -4.889 1.00 93.81 95 PRO A C 1
ATOM 760 O O . PRO A 1 95 ? -0.734 6.390 -5.151 1.00 93.81 95 PRO A O 1
ATOM 763 N N . ALA A 1 96 ? -2.859 6.963 -5.526 1.00 94.06 96 ALA A N 1
ATOM 764 C CA . ALA A 1 96 ? -3.082 5.926 -6.537 1.00 94.06 96 ALA A CA 1
ATOM 765 C C . ALA A 1 96 ? -2.116 6.037 -7.733 1.00 94.06 96 ALA A C 1
ATOM 767 O O . ALA A 1 96 ? -1.803 5.041 -8.387 1.00 94.06 96 ALA A O 1
ATOM 768 N N . SER A 1 97 ? -1.629 7.245 -8.016 1.00 93.12 97 SER A N 1
ATOM 769 C CA . SER A 1 97 ? -0.589 7.494 -9.006 1.00 93.12 97 SER A CA 1
ATOM 770 C C . SER A 1 97 ? 0.155 8.784 -8.715 1.00 93.12 97 SER A C 1
ATOM 772 O O . SER A 1 97 ? -0.430 9.711 -8.154 1.00 93.12 97 SER A O 1
ATOM 774 N N . PHE A 1 98 ? 1.401 8.888 -9.166 1.00 86.94 98 PHE A N 1
ATOM 775 C CA . PHE A 1 98 ? 2.136 10.149 -9.129 1.00 86.94 98 PHE A CA 1
ATOM 776 C C . PHE A 1 98 ? 3.170 10.239 -10.267 1.00 86.94 98 PHE A C 1
ATOM 778 O O . PHE A 1 98 ? 3.642 9.199 -10.746 1.00 86.94 98 PHE A O 1
ATOM 785 N N . PRO A 1 99 ? 3.513 11.457 -10.730 1.00 85.88 99 PRO A N 1
ATOM 786 C CA . PRO A 1 99 ? 4.624 11.662 -11.654 1.00 85.88 99 PRO A CA 1
ATOM 787 C C . PRO A 1 99 ? 5.948 11.416 -10.926 1.00 85.88 99 PRO A C 1
ATOM 789 O O . PRO A 1 99 ? 6.148 11.901 -9.813 1.00 85.88 99 PRO A O 1
ATOM 792 N N . PHE A 1 100 ? 6.853 10.661 -11.541 1.00 84.06 100 PHE A N 1
ATOM 793 C CA . PHE A 1 100 ? 8.141 10.336 -10.935 1.00 84.06 100 PHE A CA 1
ATOM 794 C C . PHE A 1 100 ? 9.254 11.177 -11.581 1.00 84.06 100 PHE A C 1
ATOM 796 O O . PHE A 1 100 ? 9.332 11.177 -12.806 1.00 84.06 100 PHE A O 1
ATOM 803 N N . PRO A 1 101 ? 10.140 11.856 -10.823 1.00 81.69 101 PRO A N 1
ATOM 804 C CA . PRO A 1 101 ? 11.145 12.759 -11.403 1.00 81.69 101 PRO A CA 1
ATOM 805 C C . PRO A 1 101 ? 12.060 12.104 -12.445 1.00 81.69 101 PRO A C 1
ATOM 807 O O . PRO A 1 101 ? 12.378 12.705 -13.462 1.00 81.69 101 PRO A O 1
ATOM 810 N N . PHE A 1 102 ? 12.436 10.840 -12.231 1.00 78.25 102 PHE A N 1
ATOM 811 C CA . PHE A 1 102 ? 13.284 10.077 -13.158 1.00 78.25 102 PHE A CA 1
ATOM 812 C C . PHE A 1 102 ? 12.478 9.267 -14.194 1.00 78.25 102 PHE A C 1
ATOM 814 O O . PHE A 1 102 ? 13.028 8.431 -14.911 1.00 78.25 102 PHE A O 1
ATOM 821 N N . HIS A 1 103 ? 11.158 9.468 -14.241 1.00 84.75 103 HIS A N 1
ATOM 822 C CA . HIS A 1 103 ? 10.229 8.849 -15.185 1.00 84.75 103 HIS A CA 1
ATOM 823 C C . HIS A 1 103 ? 8.998 9.754 -15.379 1.00 84.75 103 HIS A C 1
ATOM 825 O O . HIS A 1 103 ? 7.873 9.403 -15.029 1.00 84.75 103 HIS A O 1
ATOM 831 N N . ASP A 1 104 ? 9.232 10.957 -15.890 1.00 81.94 104 ASP A N 1
ATOM 832 C CA . ASP A 1 104 ? 8.277 12.070 -15.945 1.00 81.94 104 ASP A CA 1
ATOM 833 C C . ASP A 1 104 ? 7.200 11.914 -17.032 1.00 81.94 104 ASP A C 1
ATOM 835 O O . ASP A 1 104 ? 6.054 12.326 -16.848 1.00 81.94 104 ASP A O 1
ATOM 839 N N . LYS A 1 105 ? 7.536 11.261 -18.150 1.00 89.38 105 LYS A N 1
ATOM 840 C CA . LYS A 1 105 ? 6.624 11.071 -19.294 1.00 89.38 105 LYS A CA 1
ATOM 841 C C . LYS A 1 105 ? 5.376 10.250 -18.971 1.00 89.38 105 LYS A C 1
ATOM 843 O O . LYS A 1 105 ? 4.359 10.397 -19.648 1.00 89.38 105 LYS A O 1
ATOM 848 N N . HIS A 1 106 ? 5.445 9.353 -17.988 1.00 92.25 106 HIS A N 1
ATOM 849 C CA . HIS A 1 106 ? 4.322 8.504 -17.600 1.00 92.25 106 HIS A CA 1
ATOM 850 C C . HIS A 1 106 ? 4.233 8.393 -16.076 1.00 92.25 106 HIS A C 1
ATOM 852 O O . HIS A 1 106 ? 5.231 8.063 -15.438 1.00 92.25 106 HIS A O 1
ATOM 858 N N . PRO A 1 107 ? 3.046 8.578 -15.476 1.00 92.25 107 PRO A N 1
ATOM 859 C CA . PRO A 1 107 ? 2.892 8.392 -14.043 1.00 92.25 107 PRO A CA 1
ATOM 860 C C . PRO A 1 107 ? 3.132 6.930 -13.657 1.00 92.25 107 PRO A C 1
ATOM 862 O O . PRO A 1 107 ? 2.845 5.999 -14.422 1.00 92.25 107 PRO A O 1
ATOM 865 N N . LEU A 1 108 ? 3.619 6.728 -12.436 1.00 95.25 108 LEU A N 1
ATOM 866 C CA . LEU A 1 108 ? 3.634 5.406 -11.826 1.00 95.25 108 LEU A CA 1
ATOM 867 C C . LEU A 1 108 ? 2.317 5.185 -11.089 1.00 95.25 108 LEU A C 1
ATOM 869 O O . LEU A 1 108 ? 1.848 6.070 -10.376 1.00 95.25 108 LEU A O 1
ATOM 873 N N . PHE A 1 109 ? 1.744 3.994 -11.233 1.00 95.88 109 PHE A N 1
ATOM 874 C CA . PHE A 1 109 ? 0.485 3.614 -10.600 1.00 95.88 109 PHE A CA 1
ATOM 875 C C . PHE A 1 109 ? 0.738 2.670 -9.436 1.00 95.88 109 PHE A C 1
ATOM 877 O O . PHE A 1 109 ? 1.471 1.686 -9.583 1.00 95.88 109 PHE A O 1
ATOM 884 N N . LEU A 1 110 ? 0.101 2.949 -8.302 1.00 96.94 110 LEU A N 1
ATOM 885 C CA . LEU 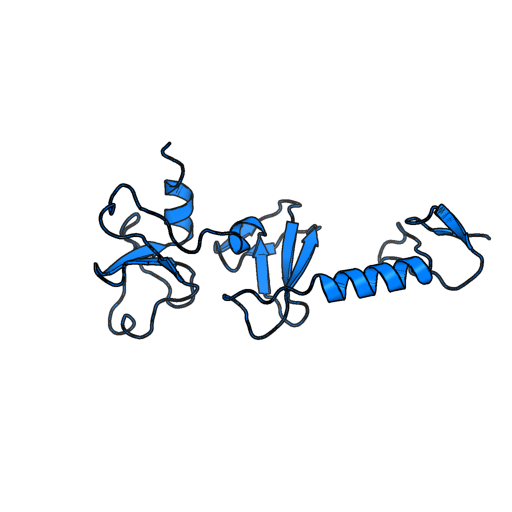A 1 110 ? 0.109 2.076 -7.142 1.00 96.94 110 LEU A CA 1
ATOM 886 C C . LEU A 1 110 ? -0.642 0.788 -7.469 1.00 96.94 110 LEU A C 1
ATOM 888 O O . LEU A 1 110 ? -1.762 0.808 -7.985 1.00 96.94 110 LEU A O 1
ATOM 892 N N . ARG A 1 111 ? -0.042 -0.348 -7.129 1.00 96.81 111 ARG A N 1
ATOM 893 C CA . ARG A 1 111 ? -0.705 -1.648 -7.091 1.00 96.81 111 ARG A CA 1
ATOM 894 C C . ARG A 1 111 ? -0.330 -2.391 -5.825 1.00 96.81 111 ARG A C 1
ATOM 896 O O . ARG A 1 111 ? 0.768 -2.253 -5.299 1.00 96.81 111 ARG A O 1
ATOM 903 N N . PHE A 1 112 ? -1.259 -3.224 -5.379 1.00 96.56 112 PHE A N 1
ATOM 904 C CA . PHE A 1 112 ? -1.141 -3.984 -4.137 1.00 96.56 112 PHE A CA 1
ATOM 905 C C . PHE A 1 112 ? -0.482 -5.360 -4.331 1.00 96.56 112 PHE A C 1
ATOM 907 O O . PHE A 1 112 ? -0.281 -6.088 -3.368 1.00 96.56 112 PHE A O 1
ATOM 914 N N . SER A 1 113 ? -0.158 -5.715 -5.577 1.00 95.69 113 SER A N 1
ATOM 915 C CA . SER A 1 113 ? 0.612 -6.899 -5.972 1.00 95.69 113 SER A CA 1
ATOM 916 C C . SER A 1 113 ? 1.166 -6.719 -7.388 1.00 95.69 113 SER A C 1
ATOM 918 O O . SER A 1 113 ? 0.638 -5.928 -8.183 1.00 95.69 113 SER A O 1
ATOM 920 N N . LEU A 1 114 ? 2.224 -7.463 -7.725 1.00 96.31 114 LEU A N 1
ATOM 921 C CA . LEU A 1 114 ? 2.779 -7.479 -9.077 1.00 96.31 114 LEU A CA 1
ATOM 922 C C . LEU A 1 114 ? 1.761 -8.121 -10.038 1.00 96.31 114 LEU A C 1
ATOM 924 O O . LEU A 1 114 ? 1.335 -9.254 -9.793 1.00 96.31 114 LEU A O 1
ATOM 928 N N . PRO A 1 115 ? 1.395 -7.466 -11.156 1.00 95.88 115 PRO A N 1
ATOM 929 C CA . PRO A 1 115 ? 0.497 -8.058 -12.141 1.00 95.88 115 PRO A CA 1
ATOM 930 C C . PRO A 1 115 ? 1.011 -9.396 -12.677 1.00 95.88 115 PRO A C 1
ATOM 932 O O . PRO A 1 115 ? 2.187 -9.528 -13.015 1.00 95.88 115 PRO A O 1
ATOM 935 N N . LYS A 1 116 ? 0.099 -10.365 -12.831 1.00 95.44 116 LYS A N 1
ATOM 936 C CA . LYS A 1 116 ? 0.411 -11.739 -13.271 1.00 95.44 116 LYS A CA 1
ATOM 937 C C . LYS A 1 116 ? 1.175 -11.806 -14.596 1.00 95.44 116 LYS A C 1
ATOM 939 O O . LYS A 1 116 ? 2.034 -12.662 -14.768 1.00 95.44 116 LYS A O 1
ATOM 944 N N . VAL A 1 117 ? 0.924 -10.863 -15.505 1.00 95.12 117 VAL A N 1
ATOM 945 C CA . VAL A 1 117 ? 1.625 -10.757 -16.799 1.00 95.12 117 VAL A CA 1
ATOM 946 C C . VAL A 1 117 ? 3.143 -10.582 -16.660 1.00 95.12 117 VAL A C 1
ATOM 948 O O . VAL A 1 117 ? 3.885 -10.868 -17.597 1.00 95.12 117 VAL A O 1
ATOM 951 N N . TYR A 1 118 ? 3.623 -10.145 -15.493 1.00 94.88 118 TYR A N 1
ATOM 952 C CA . TYR A 1 118 ? 5.042 -9.955 -15.200 1.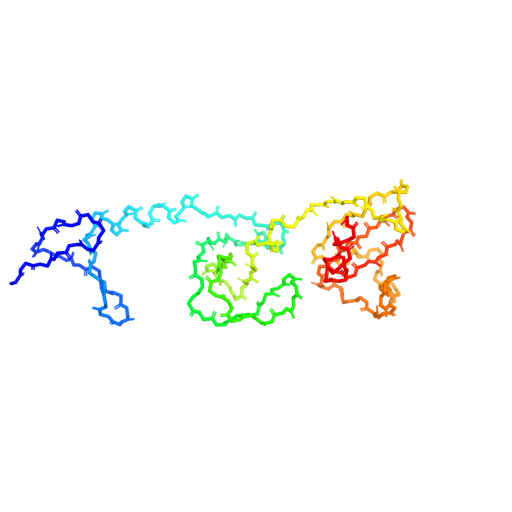00 94.88 118 TYR A CA 1
ATOM 953 C C . TYR A 1 118 ? 5.631 -11.060 -14.310 1.00 94.88 118 TYR A C 1
ATOM 955 O O . TYR A 1 118 ? 6.752 -10.915 -13.841 1.00 94.88 118 TYR A O 1
ATOM 963 N N . HIS A 1 119 ? 4.915 -12.167 -14.071 1.00 94.81 119 HIS A N 1
ATOM 964 C CA . HIS A 1 119 ? 5.393 -13.259 -13.202 1.00 94.81 119 HIS A CA 1
ATOM 965 C C . HIS A 1 119 ? 6.353 -14.230 -13.896 1.00 94.81 119 HIS A C 1
ATOM 967 O O . HIS A 1 119 ? 6.961 -15.055 -13.220 1.00 94.81 119 HIS A O 1
ATOM 973 N N . LYS A 1 120 ? 6.495 -14.144 -15.227 1.00 94.62 120 LYS A N 1
ATOM 974 C CA . LYS A 1 120 ? 7.363 -15.043 -16.007 1.00 94.62 120 LYS A CA 1
ATOM 975 C C . LYS A 1 120 ? 8.842 -14.918 -15.624 1.00 94.62 120 LYS A C 1
ATOM 977 O O . LYS A 1 120 ? 9.565 -15.902 -15.697 1.00 94.62 120 LYS A O 1
ATOM 982 N N . PHE A 1 121 ? 9.274 -13.722 -15.236 1.00 92.75 121 PHE A N 1
ATOM 983 C CA . PHE A 1 121 ? 10.654 -13.425 -14.861 1.00 92.75 121 PHE A CA 1
ATOM 984 C C . PHE A 1 121 ? 10.671 -12.559 -13.613 1.00 92.75 121 PHE A C 1
ATOM 986 O O . PHE A 1 121 ? 9.727 -11.794 -13.383 1.00 92.75 121 PHE A O 1
ATOM 993 N N . ASP A 1 122 ? 11.762 -12.626 -12.858 1.00 95.50 122 ASP A N 1
ATOM 994 C CA . ASP A 1 122 ? 11.957 -11.723 -11.736 1.00 95.50 122 ASP A CA 1
ATOM 995 C C . ASP A 1 122 ? 12.007 -10.278 -12.225 1.00 95.50 122 ASP A C 1
ATOM 997 O O . ASP A 1 122 ? 12.580 -9.941 -13.265 1.00 95.50 122 ASP A O 1
ATOM 1001 N N . GLN A 1 123 ? 11.297 -9.431 -11.492 1.00 96.94 123 GLN A N 1
ATOM 1002 C CA . GLN A 1 123 ? 11.240 -8.002 -11.738 1.00 96.94 123 GLN A CA 1
ATOM 1003 C C . GLN A 1 123 ? 12.048 -7.311 -10.652 1.00 96.94 123 GLN A C 1
ATOM 1005 O O . GLN A 1 123 ? 12.060 -7.755 -9.505 1.00 96.94 123 GLN A O 1
ATOM 1010 N N . TYR A 1 124 ? 12.684 -6.205 -11.012 1.00 97.12 124 TYR A N 1
ATOM 1011 C CA . TYR A 1 124 ? 13.603 -5.492 -10.138 1.00 97.12 124 TYR A CA 1
ATOM 1012 C C . TYR A 1 124 ? 13.140 -4.055 -9.952 1.00 97.12 124 TYR A C 1
ATOM 1014 O O . TYR A 1 124 ? 12.605 -3.427 -10.874 1.00 97.12 124 TYR A O 1
ATOM 1022 N N . CYS A 1 125 ? 13.348 -3.535 -8.751 1.00 96.38 125 CYS A N 1
ATOM 1023 C CA . CYS A 1 125 ? 13.116 -2.134 -8.456 1.00 96.38 125 CYS A CA 1
ATOM 1024 C C . CYS A 1 125 ? 14.151 -1.268 -9.172 1.00 96.38 125 CYS A C 1
ATOM 1026 O O . CYS A 1 125 ? 15.350 -1.504 -9.081 1.00 96.38 125 CYS A O 1
ATOM 1028 N N . ARG A 1 126 ? 13.697 -0.216 -9.851 1.00 95.06 126 ARG A N 1
ATOM 1029 C CA . ARG A 1 126 ? 14.574 0.702 -10.590 1.00 95.06 126 ARG A CA 1
ATOM 1030 C C . ARG A 1 126 ? 15.378 1.658 -9.707 1.00 95.06 126 ARG A C 1
ATOM 1032 O O . ARG A 1 126 ? 16.217 2.368 -10.241 1.00 95.06 126 ARG A O 1
ATOM 1039 N N . LEU A 1 127 ? 15.117 1.692 -8.398 1.00 93.38 127 LEU A N 1
ATOM 1040 C CA . LEU A 1 127 ? 15.803 2.590 -7.461 1.00 93.38 127 LEU A CA 1
ATOM 1041 C C . LEU A 1 127 ? 16.861 1.874 -6.624 1.00 93.38 127 LEU A C 1
ATOM 1043 O O . LEU A 1 127 ? 17.960 2.389 -6.475 1.00 93.38 127 LEU A O 1
ATOM 1047 N N . CYS A 1 128 ? 16.540 0.695 -6.087 1.00 95.62 128 CYS A N 1
ATOM 1048 C CA . CYS A 1 128 ? 17.474 -0.079 -5.266 1.00 95.62 128 CYS A CA 1
ATOM 1049 C C . CYS A 1 128 ? 18.042 -1.316 -5.969 1.00 95.62 128 CYS A C 1
ATOM 1051 O O . CYS A 1 128 ? 18.885 -1.983 -5.392 1.00 95.62 128 CYS A O 1
ATOM 1053 N N . TYR A 1 129 ? 17.582 -1.642 -7.182 1.00 95.88 129 TYR A N 1
ATOM 1054 C CA . TYR A 1 129 ? 18.002 -2.815 -7.964 1.00 95.88 129 TYR A CA 1
ATOM 1055 C C . TYR A 1 129 ? 17.688 -4.186 -7.343 1.00 95.88 129 TYR A C 1
ATOM 1057 O O . TYR A 1 129 ? 17.978 -5.211 -7.952 1.00 95.88 129 TYR A O 1
ATOM 1065 N N . GLU A 1 130 ? 16.998 -4.219 -6.203 1.00 97.69 130 GLU A N 1
ATOM 1066 C CA . GLU A 1 130 ? 16.553 -5.452 -5.556 1.00 97.69 130 GLU A CA 1
ATOM 1067 C C . GLU A 1 130 ? 15.288 -6.043 -6.195 1.00 97.69 130 GLU A C 1
ATOM 1069 O O . GLU A 1 130 ? 14.481 -5.345 -6.826 1.00 97.69 130 GLU A O 1
ATOM 1074 N N . THR A 1 131 ? 15.089 -7.349 -5.996 1.00 97.31 131 THR A N 1
ATOM 1075 C CA . THR A 1 131 ? 13.934 -8.090 -6.529 1.00 97.31 131 THR A CA 1
ATOM 1076 C C . THR A 1 131 ? 12.601 -7.616 -5.935 1.00 97.31 131 THR A C 1
ATOM 1078 O O . THR A 1 131 ? 12.483 -7.207 -4.775 1.00 97.31 131 THR A O 1
ATOM 1081 N N . LEU A 1 132 ? 11.544 -7.663 -6.746 1.00 96.81 132 LEU A N 1
ATOM 1082 C CA . LEU A 1 132 ? 10.178 -7.382 -6.314 1.00 96.81 132 LEU A CA 1
ATOM 1083 C C . LEU A 1 132 ? 9.511 -8.659 -5.799 1.00 96.81 132 LEU A C 1
ATOM 1085 O O . LEU A 1 132 ? 9.419 -9.661 -6.506 1.00 96.81 132 LEU A O 1
ATOM 1089 N N . ASN A 1 133 ? 8.925 -8.588 -4.606 1.00 95.56 133 ASN A N 1
ATOM 1090 C CA . ASN A 1 133 ? 8.013 -9.626 -4.144 1.00 95.56 133 ASN A CA 1
ATOM 1091 C C . ASN A 1 133 ? 6.635 -9.447 -4.803 1.00 95.56 133 ASN A C 1
ATOM 1093 O O . ASN A 1 133 ? 6.059 -8.357 -4.795 1.00 95.56 133 ASN A O 1
ATOM 1097 N N . ARG A 1 134 ? 6.083 -10.537 -5.344 1.00 95.19 134 ARG A N 1
ATOM 1098 C CA . ARG A 1 134 ? 4.825 -10.545 -6.107 1.00 95.19 134 ARG A CA 1
ATOM 1099 C C . ARG A 1 134 ? 3.603 -10.117 -5.290 1.00 95.19 134 ARG A C 1
ATOM 1101 O O . ARG A 1 134 ? 2.645 -9.626 -5.878 1.00 95.19 134 ARG A O 1
ATOM 1108 N N . LEU A 1 135 ? 3.632 -10.295 -3.970 1.00 94.25 135 LEU A N 1
ATOM 1109 C CA . LEU A 1 135 ? 2.535 -9.970 -3.051 1.00 94.25 135 LEU A CA 1
ATOM 1110 C C . LEU A 1 135 ? 2.699 -8.601 -2.381 1.00 94.25 135 LEU A C 1
ATOM 1112 O O . LEU A 1 135 ? 1.848 -8.189 -1.594 1.00 94.25 135 LEU A O 1
ATOM 1116 N N . ASN A 1 136 ? 3.801 -7.903 -2.653 1.00 95.50 136 ASN A N 1
ATOM 1117 C CA . ASN A 1 136 ? 4.065 -6.608 -2.049 1.00 95.50 136 ASN A CA 1
ATOM 1118 C C . ASN A 1 136 ? 3.487 -5.481 -2.896 1.00 95.50 136 ASN A C 1
ATOM 1120 O O . ASN A 1 136 ? 3.360 -5.579 -4.118 1.00 95.50 136 ASN A O 1
ATOM 1124 N N . TRP A 1 137 ? 3.179 -4.377 -2.219 1.00 97.12 137 TRP A N 1
ATOM 1125 C CA . TRP A 1 137 ? 2.774 -3.158 -2.889 1.00 97.12 137 TRP A CA 1
ATOM 1126 C C . TRP A 1 137 ? 3.950 -2.585 -3.678 1.00 97.12 137 TRP A C 1
ATOM 1128 O O . TRP A 1 137 ? 5.111 -2.631 -3.250 1.00 97.12 137 TRP A O 1
ATOM 1138 N N . LEU A 1 138 ? 3.638 -2.013 -4.831 1.00 96.94 138 LEU A N 1
ATOM 1139 C CA . LEU A 1 138 ? 4.607 -1.406 -5.725 1.00 96.94 138 LEU A CA 1
ATOM 1140 C C . LEU A 1 138 ? 3.966 -0.277 -6.521 1.00 96.94 138 LEU A C 1
ATOM 1142 O O . LEU A 1 138 ? 2.756 -0.266 -6.747 1.00 96.94 138 LEU A O 1
ATOM 1146 N N . TYR A 1 139 ? 4.803 0.622 -7.012 1.00 96.69 139 TYR A N 1
ATOM 1147 C CA . TYR A 1 139 ? 4.436 1.541 -8.075 1.00 96.69 139 TYR A CA 1
ATOM 1148 C 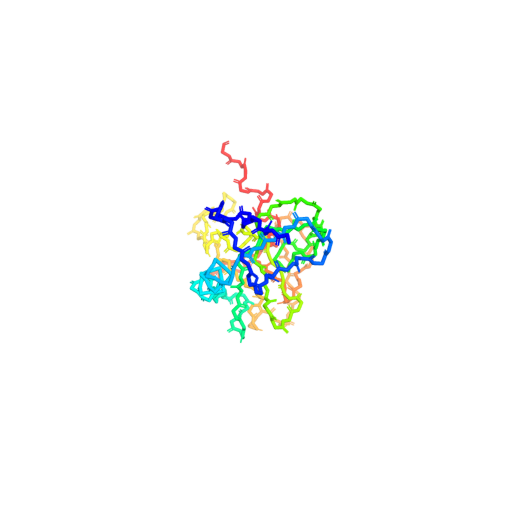C . TYR A 1 139 ? 5.013 1.036 -9.390 1.00 96.69 139 TYR A C 1
ATOM 1150 O O . TYR A 1 139 ? 6.176 0.623 -9.436 1.00 96.69 139 TYR A O 1
ATOM 1158 N N . TYR A 1 140 ? 4.229 1.065 -10.468 1.00 96.56 140 TY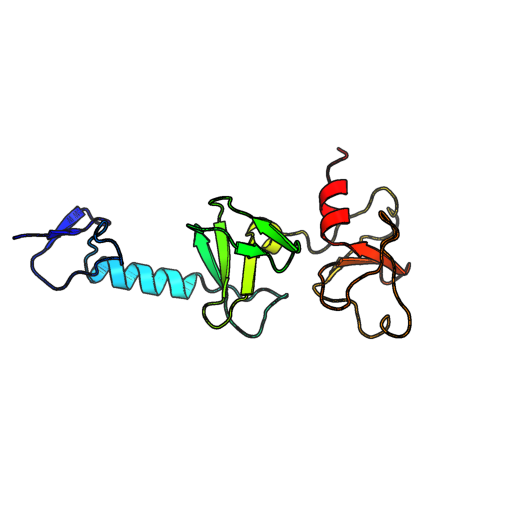R A N 1
ATOM 1159 C CA . TYR A 1 140 ? 4.789 0.793 -11.788 1.00 96.56 140 TYR A CA 1
ATOM 1160 C C . TYR A 1 140 ? 4.103 1.526 -12.938 1.00 96.56 140 TYR A C 1
ATOM 1162 O O . TYR A 1 140 ? 2.936 1.907 -12.861 1.00 96.56 140 TYR A O 1
ATOM 1170 N N . CYS A 1 141 ? 4.848 1.690 -14.029 1.00 96.06 141 CYS A N 1
ATOM 1171 C CA . CYS A 1 141 ? 4.342 2.164 -15.312 1.00 96.06 141 CYS A CA 1
ATOM 1172 C C . CYS A 1 141 ? 4.109 0.968 -16.252 1.00 96.06 141 CYS A C 1
ATOM 1174 O O . CYS A 1 141 ? 5.086 0.328 -16.660 1.00 96.06 141 CYS A O 1
ATOM 1176 N N . PRO A 1 142 ? 2.856 0.667 -16.649 1.00 92.62 142 PRO A N 1
ATOM 1177 C CA . PRO A 1 142 ? 2.566 -0.420 -17.586 1.00 92.62 142 PRO A CA 1
ATOM 1178 C C . PRO A 1 142 ? 3.228 -0.235 -18.955 1.00 92.62 142 PRO A C 1
ATOM 1180 O O . PRO A 1 142 ? 3.676 -1.210 -19.553 1.00 92.62 142 PRO A O 1
ATOM 1183 N N . LYS A 1 143 ? 3.326 1.017 -19.429 1.00 93.56 143 LYS A N 1
ATOM 1184 C CA . LYS A 1 143 ? 3.889 1.352 -20.747 1.00 93.56 143 LYS A CA 1
ATOM 1185 C C . LYS A 1 143 ? 5.394 1.100 -20.817 1.00 93.56 143 LYS A C 1
ATOM 1187 O O . LYS A 1 143 ? 5.886 0.595 -21.817 1.00 93.56 143 LYS A O 1
ATOM 1192 N N . CYS A 1 144 ? 6.122 1.445 -19.757 1.00 94.19 144 CYS A N 1
ATOM 1193 C CA . CYS A 1 144 ? 7.586 1.410 -19.749 1.00 94.19 144 CYS A CA 1
ATOM 1194 C C . CYS A 1 144 ? 8.176 0.244 -18.956 1.00 94.19 144 CYS A C 1
ATOM 1196 O O . CYS A 1 144 ? 9.393 0.081 -18.950 1.00 94.19 144 CYS A O 1
ATOM 1198 N N . ARG A 1 145 ? 7.340 -0.555 -18.276 1.00 92.94 145 ARG A N 1
ATOM 1199 C CA . ARG A 1 145 ? 7.785 -1.638 -17.377 1.00 92.94 145 ARG A CA 1
ATOM 1200 C C . ARG A 1 145 ? 8.790 -1.110 -16.340 1.00 92.94 145 ARG A C 1
ATOM 1202 O O . ARG A 1 145 ? 9.819 -1.721 -16.052 1.00 92.94 145 ARG A O 1
ATOM 1209 N N . PHE A 1 146 ? 8.496 0.083 -15.828 1.00 94.94 146 PHE A N 1
ATOM 1210 C CA . PHE A 1 146 ? 9.271 0.751 -14.791 1.00 94.94 146 PHE A CA 1
ATOM 1211 C C . PHE A 1 146 ? 8.651 0.392 -13.448 1.00 94.94 146 PHE A C 1
ATOM 1213 O O . PHE A 1 146 ? 7.510 0.778 -13.209 1.00 94.94 146 PHE A O 1
ATOM 1220 N N . PHE A 1 147 ? 9.360 -0.359 -12.608 1.00 96.19 147 PHE A N 1
ATOM 1221 C CA . PHE A 1 147 ? 8.848 -0.857 -11.333 1.00 96.19 147 PHE A CA 1
ATOM 1222 C C . PHE A 1 147 ? 9.643 -0.286 -10.162 1.00 96.19 147 PHE A C 1
ATOM 1224 O O . PHE A 1 147 ? 10.868 -0.185 -10.226 1.00 96.19 147 PHE A O 1
ATOM 1231 N N . VAL A 1 148 ? 8.951 0.054 -9.080 1.00 96.12 148 VAL A N 1
ATOM 1232 C CA . VAL A 1 148 ? 9.541 0.619 -7.865 1.00 96.12 148 VAL A CA 1
ATOM 1233 C C . VAL A 1 148 ? 8.837 0.015 -6.654 1.00 96.12 148 VAL A C 1
ATOM 1235 O O . VAL A 1 148 ? 7.605 -0.004 -6.609 1.00 96.12 148 VAL A O 1
ATOM 1238 N N . HIS A 1 149 ? 9.586 -0.469 -5.655 1.00 96.38 149 HIS A N 1
ATOM 1239 C CA . HIS A 1 149 ? 8.976 -0.888 -4.386 1.00 96.38 149 HIS A CA 1
ATOM 1240 C C . HIS A 1 149 ? 8.178 0.264 -3.776 1.00 96.38 149 HIS A C 1
ATOM 1242 O O . HIS A 1 149 ? 8.598 1.420 -3.839 1.00 96.38 149 HIS A O 1
ATOM 1248 N N . PHE A 1 150 ? 7.068 -0.045 -3.106 1.00 95.25 150 PHE A N 1
ATOM 1249 C CA . PHE A 1 150 ? 6.268 0.970 -2.418 1.00 95.25 150 PHE A CA 1
ATOM 1250 C C . PHE A 1 150 ? 7.101 1.844 -1.464 1.00 95.25 150 PHE A C 1
ATOM 1252 O O . PHE A 1 150 ? 6.977 3.067 -1.477 1.00 95.25 150 PHE A O 1
ATOM 1259 N N . GLN A 1 151 ? 8.006 1.232 -0.695 1.00 93.06 151 GLN A N 1
ATOM 1260 C CA . GLN A 1 151 ? 8.857 1.963 0.243 1.00 93.06 151 GLN A CA 1
ATOM 1261 C C . GLN A 1 151 ? 9.898 2.842 -0.466 1.00 93.06 151 GLN A C 1
ATOM 1263 O O . GLN A 1 151 ? 10.067 3.998 -0.090 1.00 93.06 151 GLN A O 1
ATOM 1268 N N . CYS A 1 152 ? 10.534 2.349 -1.536 1.00 93.75 152 CYS A N 1
ATOM 1269 C CA . CYS A 1 152 ? 11.472 3.153 -2.323 1.00 93.75 152 CYS A CA 1
ATOM 1270 C C . CYS A 1 152 ? 10.783 4.378 -2.938 1.00 93.75 152 CYS A C 1
ATOM 1272 O O . CYS A 1 152 ? 11.360 5.462 -2.941 1.00 93.75 152 CYS A O 1
ATOM 1274 N N . ALA A 1 153 ? 9.543 4.228 -3.415 1.00 92.00 153 ALA A N 1
ATOM 1275 C CA . ALA A 1 153 ? 8.753 5.351 -3.908 1.00 92.00 153 ALA A CA 1
ATOM 1276 C C . ALA A 1 153 ? 8.501 6.388 -2.802 1.00 92.00 153 ALA A C 1
ATOM 1278 O O . ALA A 1 153 ? 8.742 7.570 -3.023 1.00 92.00 153 ALA A O 1
ATOM 1279 N N . ARG A 1 154 ? 8.097 5.957 -1.598 1.00 88.62 154 ARG A N 1
ATOM 1280 C CA . ARG A 1 154 ? 7.858 6.860 -0.456 1.00 88.62 154 ARG A CA 1
ATOM 1281 C C . ARG A 1 154 ? 9.105 7.633 -0.036 1.00 88.62 154 ARG A C 1
ATOM 1283 O O . ARG A 1 154 ? 9.013 8.837 0.175 1.00 88.62 154 ARG A O 1
ATOM 1290 N N . SER A 1 155 ? 10.259 6.974 0.041 1.00 86.56 155 SER A N 1
ATOM 1291 C CA . SER A 1 155 ? 11.524 7.632 0.397 1.00 86.56 155 SER A CA 1
ATOM 1292 C C . SER A 1 155 ? 11.968 8.677 -0.633 1.00 86.56 155 SER A C 1
ATOM 1294 O O . SER A 1 155 ? 12.676 9.610 -0.281 1.00 86.56 155 SER A O 1
ATOM 1296 N N . ASN A 1 156 ? 11.538 8.545 -1.892 1.00 74.69 156 ASN A N 1
ATOM 1297 C CA . ASN A 1 156 ? 11.923 9.438 -2.990 1.00 74.69 156 ASN A CA 1
ATOM 1298 C C . ASN A 1 156 ? 10.827 10.446 -3.380 1.00 74.69 156 ASN A C 1
ATOM 1300 O O . ASN A 1 156 ? 11.030 11.245 -4.288 1.00 74.69 156 ASN A O 1
ATOM 1304 N N . GLN A 1 157 ? 9.680 10.460 -2.693 1.00 64.50 157 GLN A N 1
ATOM 1305 C CA . GLN A 1 157 ? 8.664 11.512 -2.851 1.00 64.50 157 GLN A CA 1
ATOM 1306 C C . GLN A 1 157 ? 9.030 12.825 -2.127 1.00 64.50 157 GLN A C 1
ATOM 1308 O O . GLN A 1 157 ? 8.244 13.767 -2.150 1.00 64.50 157 GLN A O 1
ATOM 1313 N N . MET A 1 158 ? 10.217 12.904 -1.509 1.00 46.94 158 MET A N 1
ATOM 1314 C CA . MET A 1 158 ? 10.662 14.040 -0.690 1.00 46.94 158 MET A CA 1
ATOM 1315 C C . MET A 1 158 ? 11.675 14.987 -1.357 1.00 46.94 158 MET A C 1
ATOM 1317 O O . MET A 1 158 ? 12.236 15.831 -0.670 1.00 46.94 158 MET A O 1
ATOM 1321 N N . SER A 1 159 ? 11.896 14.924 -2.674 1.00 37.28 159 SER A N 1
ATOM 1322 C CA . SER A 1 159 ? 12.615 16.001 -3.374 1.00 37.28 159 SER A CA 1
ATOM 1323 C C . SER A 1 159 ? 11.624 17.050 -3.898 1.00 37.28 159 SER A C 1
ATOM 1325 O O . SER A 1 159 ? 11.220 17.012 -5.064 1.00 37.28 159 SER A O 1
ATOM 1327 N N . ARG A 1 160 ? 11.201 17.955 -3.016 1.00 35.97 160 ARG A N 1
ATOM 1328 C CA . ARG A 1 160 ? 10.710 19.289 -3.377 1.00 35.97 160 ARG A CA 1
ATOM 1329 C C . ARG A 1 160 ? 11.574 20.316 -2.675 1.00 35.97 160 ARG A C 1
ATOM 1331 O O . ARG A 1 160 ? 11.824 20.106 -1.470 1.00 35.97 160 ARG A O 1
#

Organism: Daucus carota subsp. sativus (NCBI:txid79200)

Radius of gyration: 21.29 Å; chains: 1; bounding box: 46×34×65 Å

Sequence (160 aa):
MRTRCAICGIDWKCFSYCSMGGKFIVCLKCAIHLIHSVEDAKFHHQSHTQHPLVLIQNPTSFYCHACKVEDNIRDMSYKCTECQFWIHKTCADAPASFPFPFHDKHPLFLRFSLPKVYHKFDQYCRLCYETLNRLNWLYYCPKCRFFVHFQCARSNQMSR

InterPro domains:
  IPR004146 DC1 [PF03107] (47-92)
  IPR004146 DC1 [PF03107] (101-153)
  IPR046349 C1-like domain superfamily [SSF57889] (8-95)
  IPR046349 C1-like domain superfamily [SSF57889] (74-155)
  IPR053192 Vacuole Formation Regulator [PTHR32410] (3-158)